Protein AF-A0AA35YD75-F1 (afdb_monomer_lite)

InterPro domains:
  IPR018303 P-type ATPase, phosphorylation site [PS00154] (93-99)
  IPR023214 HAD superfamily [G3DSA:3.40.50.1000] (88-100)
  IPR023298 P-type ATPase, transmembrane domain superfamily [SSF81665] (27-85)
  IPR023299 P-type ATPase, cytoplasmic domain N [G3DSA:3.40.1110.10] (101-144)
  IPR036412 HAD-like superfamily [SSF56784] (79-120)

Organism: Lactuca saligna (NCBI:txid75948)

Foldseek 3Di:
DDDPDDPCPPVPPLDDPVPVVVNVVVVVVVVVVVCVPVDPPVVVVVVVVVLVVVQVCQQPDPVQADDVVRDTDHDPDSVCPVVVVVDPDDDDDCDPTVDPPFAADAWDADPNRIFHQDDDPVNVVVCVVVVHFDQGPNDGPDPPDPPPPPPPDPDDRRYRGDDPVDDCVVVPD

Sequence (173 aa):
MKRWYLRLDDSEIFFDPKRAPAAAIFHFLTALLLYTYLIPISLYVSIEIVKVLQTIFINNDIHMYYEEADIPTHAQTSNITEELGQIDTIFSDKTGTLTCNSMEFIKCSIAGTTYGRGVTEVERAMAKKTGSPLVVNGRVLDDDNDDEDDDSGLSVKGYNFEDERIPEWLLAS

Structure (mmCIF, N/CA/C/O backbone):
data_AF-A0AA35YD75-F1
#
_entry.id   AF-A0AA35YD75-F1
#
loop_
_atom_site.group_PDB
_atom_site.id
_atom_site.type_symbol
_atom_site.label_atom_id
_atom_site.label_alt_id
_atom_site.label_comp_id
_atom_site.label_asym_id
_atom_site.label_entity_id
_atom_site.label_seq_id
_atom_site.pdbx_PDB_ins_code
_atom_site.Cartn_x
_atom_site.Cartn_y
_atom_site.Cartn_z
_atom_site.occupancy
_atom_site.B_iso_or_equiv
_atom_site.auth_seq_id
_atom_site.auth_comp_id
_atom_site.auth_asym_id
_atom_site.auth_atom_id
_atom_site.pdbx_PDB_model_num
ATOM 1 N N . MET A 1 1 ? 36.832 -8.959 -74.996 1.00 44.00 1 MET A N 1
ATOM 2 C CA . MET A 1 1 ? 35.752 -9.104 -73.992 1.00 44.00 1 MET A CA 1
ATOM 3 C C . MET A 1 1 ? 36.158 -8.355 -72.728 1.00 44.00 1 MET A C 1
ATOM 5 O O . MET A 1 1 ? 37.086 -8.789 -72.059 1.00 44.00 1 MET A O 1
ATOM 9 N N . LYS A 1 2 ? 35.547 -7.197 -72.443 1.00 46.12 2 LYS A N 1
ATOM 10 C CA . LYS A 1 2 ? 35.818 -6.418 -71.221 1.00 46.12 2 LYS A CA 1
ATOM 11 C C . LYS A 1 2 ? 35.001 -7.017 -70.073 1.00 46.12 2 LYS A C 1
ATOM 13 O O . LYS A 1 2 ? 33.776 -6.964 -70.116 1.00 46.12 2 LYS A O 1
ATOM 18 N N . ARG A 1 3 ? 35.668 -7.627 -69.091 1.00 61.41 3 ARG A N 1
ATOM 19 C CA . ARG A 1 3 ? 35.031 -8.094 -67.853 1.00 61.41 3 ARG A CA 1
ATOM 20 C C . ARG A 1 3 ? 34.987 -6.929 -66.867 1.00 61.41 3 ARG A C 1
ATOM 22 O O . ARG A 1 3 ? 36.025 -6.487 -66.391 1.00 61.41 3 ARG A O 1
ATOM 29 N N . TRP A 1 4 ? 33.781 -6.442 -66.607 1.00 58.75 4 TRP A N 1
ATOM 30 C CA . TRP A 1 4 ? 33.473 -5.474 -65.561 1.00 58.75 4 TRP A CA 1
ATOM 31 C C . TRP A 1 4 ? 33.270 -6.242 -64.257 1.00 58.75 4 TRP A C 1
ATOM 33 O O . TRP A 1 4 ? 32.143 -6.571 -63.904 1.00 58.75 4 TRP A O 1
ATOM 43 N N . TYR A 1 5 ? 34.357 -6.621 -63.588 1.00 63.91 5 TYR A N 1
ATOM 44 C CA . TYR A 1 5 ? 34.245 -7.050 -62.197 1.00 63.91 5 TYR A CA 1
ATOM 45 C C . TYR A 1 5 ? 34.456 -5.823 -61.319 1.00 63.91 5 TYR A C 1
ATOM 47 O O . TYR A 1 5 ? 35.426 -5.088 -61.512 1.00 63.91 5 TYR A O 1
ATOM 55 N N . LEU A 1 6 ? 33.509 -5.595 -60.408 1.00 61.16 6 LEU A N 1
ATOM 56 C CA . LEU A 1 6 ? 33.566 -4.567 -59.378 1.00 61.16 6 LEU A CA 1
ATOM 57 C C . LEU A 1 6 ? 34.908 -4.709 -58.655 1.00 61.16 6 LEU A C 1
ATOM 59 O O . LEU A 1 6 ? 35.181 -5.729 -58.021 1.00 61.16 6 LEU A O 1
ATOM 63 N N . ARG A 1 7 ? 35.786 -3.726 -58.842 1.00 54.34 7 ARG A N 1
ATOM 64 C CA . ARG A 1 7 ? 37.090 -3.713 -58.200 1.00 54.34 7 ARG A CA 1
ATOM 65 C C . ARG A 1 7 ? 36.829 -3.451 -56.721 1.00 54.34 7 ARG A C 1
ATOM 67 O O . ARG A 1 7 ? 36.403 -2.359 -56.365 1.00 54.34 7 ARG A O 1
ATOM 74 N N . LEU A 1 8 ? 37.066 -4.450 -55.878 1.00 61.91 8 LEU A N 1
ATOM 75 C CA . LEU A 1 8 ? 36.964 -4.349 -54.420 1.00 61.91 8 LEU A CA 1
ATOM 76 C C . LEU A 1 8 ? 38.129 -3.514 -53.833 1.00 61.91 8 LEU A C 1
ATOM 78 O O . LEU A 1 8 ? 38.655 -3.842 -52.782 1.00 61.91 8 LEU A O 1
ATOM 82 N N . ASP A 1 9 ? 38.583 -2.486 -54.556 1.00 56.31 9 ASP A N 1
ATOM 83 C CA . ASP A 1 9 ? 39.591 -1.515 -54.105 1.00 56.31 9 ASP A CA 1
ATOM 84 C C . ASP A 1 9 ? 38.924 -0.246 -53.538 1.00 56.31 9 ASP A C 1
ATOM 86 O O . ASP A 1 9 ? 39.612 0.607 -52.990 1.00 56.31 9 ASP A O 1
ATOM 90 N N . ASP A 1 10 ? 37.593 -0.144 -53.639 1.00 56.03 10 ASP A N 1
ATOM 91 C CA . ASP A 1 10 ? 36.773 0.918 -53.039 1.00 56.03 10 ASP A CA 1
ATOM 92 C C . ASP A 1 10 ? 35.947 0.369 -51.860 1.00 56.03 10 ASP A C 1
ATOM 94 O O . ASP A 1 10 ? 34.827 0.802 -51.590 1.00 56.03 10 ASP A O 1
ATOM 98 N N . SER A 1 11 ? 36.469 -0.657 -51.168 1.00 58.78 11 SER A N 1
ATOM 99 C CA . SER A 1 11 ? 35.852 -1.128 -49.930 1.00 58.78 11 SER A CA 1
ATOM 100 C C . SER A 1 11 ? 36.097 -0.078 -48.854 1.00 58.78 11 SER A C 1
ATOM 102 O O . SER A 1 11 ? 37.175 -0.011 -48.259 1.00 58.78 11 SER A O 1
ATOM 104 N N . GLU A 1 12 ? 35.084 0.764 -48.680 1.00 60.53 12 GLU A N 1
ATOM 105 C CA . GLU A 1 12 ? 34.868 1.705 -47.591 1.00 60.53 12 GLU A CA 1
ATOM 106 C C . GLU A 1 12 ? 35.636 1.280 -46.332 1.00 60.53 12 GLU A C 1
ATOM 108 O O . GLU A 1 12 ? 35.467 0.151 -45.880 1.00 60.53 12 GLU A O 1
ATOM 113 N N . ILE A 1 13 ? 36.489 2.184 -45.834 1.00 59.22 13 ILE A N 1
ATOM 114 C CA . ILE A 1 13 ? 37.249 2.314 -44.562 1.00 59.22 13 ILE A CA 1
ATOM 115 C C . ILE A 1 13 ? 37.109 1.216 -43.471 1.00 59.22 13 ILE A C 1
ATOM 117 O O . ILE A 1 13 ? 38.036 1.005 -42.689 1.00 59.22 13 ILE A O 1
ATOM 121 N N . PHE A 1 14 ? 35.986 0.516 -43.403 1.00 58.28 14 PHE A N 1
ATOM 122 C CA . PHE A 1 14 ? 35.629 -0.574 -42.505 1.00 58.28 14 PHE A CA 1
ATOM 123 C C . PHE A 1 14 ? 36.370 -1.903 -42.751 1.00 58.28 14 PHE A C 1
ATOM 125 O O . PHE A 1 14 ? 36.559 -2.641 -41.791 1.00 58.28 14 PHE A O 1
ATOM 132 N N . PHE A 1 15 ? 36.835 -2.209 -43.972 1.00 62.22 15 PHE A N 1
ATOM 133 C CA . PHE A 1 15 ? 37.448 -3.515 -44.308 1.00 62.22 15 PHE A CA 1
ATOM 134 C C . PHE A 1 15 ? 38.920 -3.451 -44.779 1.00 62.22 15 PHE A C 1
ATOM 136 O O . PHE A 1 15 ? 39.383 -4.361 -45.463 1.00 62.22 15 PHE A O 1
ATOM 143 N N . ASP A 1 16 ? 39.689 -2.413 -44.422 1.00 67.44 16 ASP A N 1
ATOM 144 C CA . ASP A 1 16 ? 41.099 -2.295 -44.841 1.00 67.44 16 ASP A CA 1
ATOM 145 C C . ASP A 1 16 ? 42.037 -3.218 -44.014 1.00 67.44 16 ASP A C 1
ATOM 147 O O . ASP A 1 16 ? 42.275 -2.964 -42.823 1.00 67.44 16 ASP A O 1
ATOM 151 N N . PRO A 1 17 ? 42.641 -4.269 -44.613 1.00 67.06 17 PRO A N 1
ATOM 152 C CA . PRO A 1 17 ? 43.503 -5.219 -43.906 1.00 67.06 17 PRO A CA 1
ATOM 153 C C . PRO A 1 17 ? 44.817 -4.600 -43.403 1.00 67.06 17 PRO A C 1
ATOM 155 O O . PRO A 1 17 ? 45.471 -5.174 -42.532 1.00 67.06 17 PRO A O 1
ATOM 158 N N . LYS A 1 18 ? 45.214 -3.417 -43.898 1.00 70.00 18 LYS A N 1
ATOM 159 C CA . LYS A 1 18 ? 46.424 -2.711 -43.432 1.00 70.00 18 LYS A CA 1
ATOM 160 C C . LYS A 1 18 ? 46.226 -2.014 -42.081 1.00 70.00 18 LYS A C 1
ATOM 162 O O . LYS A 1 18 ? 47.210 -1.695 -41.417 1.00 70.00 18 LYS A O 1
ATOM 167 N N . ARG A 1 19 ? 44.975 -1.793 -41.657 1.00 73.12 19 ARG A N 1
ATOM 168 C CA . ARG A 1 19 ? 44.598 -1.183 -40.368 1.00 73.12 19 ARG A CA 1
ATOM 169 C C . ARG A 1 19 ? 43.701 -2.117 -39.546 1.00 73.12 19 ARG A C 1
ATOM 171 O O . ARG A 1 19 ? 42.752 -1.669 -38.906 1.00 73.12 19 ARG A O 1
ATOM 178 N N . ALA A 1 20 ? 44.049 -3.405 -39.513 1.00 77.56 20 ALA A N 1
ATOM 179 C CA . ALA A 1 20 ? 43.326 -4.458 -38.792 1.00 77.56 20 ALA A CA 1
ATOM 180 C C . ALA A 1 20 ? 42.865 -4.102 -37.355 1.00 77.56 20 ALA A C 1
ATOM 182 O O . ALA A 1 20 ? 41.696 -4.345 -37.051 1.00 77.56 20 ALA A O 1
ATOM 183 N N . PRO A 1 21 ? 43.688 -3.492 -36.468 1.00 82.81 21 PRO A N 1
ATOM 184 C CA . PRO A 1 21 ? 43.218 -3.144 -35.124 1.00 82.81 21 PRO A CA 1
ATOM 185 C C . PRO A 1 21 ? 42.167 -2.024 -35.131 1.00 82.81 21 PRO A C 1
ATOM 187 O O . PRO A 1 21 ? 41.241 -2.056 -34.327 1.00 82.81 21 PRO A O 1
ATOM 190 N N . ALA A 1 22 ? 42.264 -1.059 -36.050 1.00 82.00 22 ALA A N 1
ATOM 191 C CA . ALA A 1 22 ? 41.272 0.007 -36.170 1.00 82.00 22 ALA A CA 1
ATOM 192 C C . ALA A 1 22 ? 39.939 -0.541 -36.702 1.00 82.00 22 ALA A C 1
ATOM 194 O O . ALA A 1 22 ? 38.892 -0.236 -36.139 1.00 82.00 22 ALA A O 1
ATOM 195 N N . ALA A 1 23 ? 39.980 -1.408 -37.720 1.00 82.81 23 ALA A N 1
ATOM 196 C CA . ALA A 1 23 ? 38.795 -2.086 -38.248 1.00 82.81 23 ALA A CA 1
ATOM 197 C C . ALA A 1 23 ? 38.091 -2.933 -37.171 1.00 82.81 23 ALA A C 1
ATOM 199 O O . ALA A 1 23 ? 36.874 -2.853 -37.018 1.00 82.81 23 ALA A O 1
ATOM 200 N N . ALA A 1 24 ? 38.851 -3.671 -36.353 1.00 84.69 24 ALA A N 1
ATOM 201 C CA . ALA A 1 24 ? 38.301 -4.436 -35.234 1.00 84.69 24 ALA A CA 1
ATOM 202 C C . ALA A 1 24 ? 37.596 -3.543 -34.196 1.00 84.69 24 ALA A C 1
ATOM 204 O O . ALA A 1 24 ? 36.506 -3.887 -33.740 1.00 84.69 24 ALA A O 1
ATOM 205 N N . ILE A 1 25 ? 38.169 -2.380 -33.863 1.00 89.19 25 ILE A N 1
ATOM 206 C CA . ILE A 1 25 ? 37.542 -1.404 -32.956 1.00 89.19 25 ILE A CA 1
ATOM 207 C C . ILE A 1 25 ? 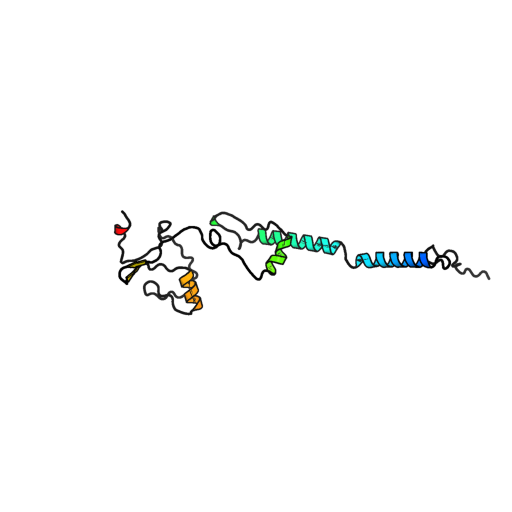36.250 -0.848 -33.565 1.00 89.19 25 ILE A C 1
ATOM 209 O O . ILE A 1 25 ? 35.241 -0.776 -32.871 1.00 89.19 25 ILE A O 1
ATOM 213 N N . PHE A 1 26 ? 36.235 -0.501 -34.855 1.00 87.69 26 PHE A N 1
ATOM 214 C CA . PHE A 1 26 ? 35.018 -0.015 -35.514 1.00 87.69 26 PHE A CA 1
ATOM 215 C C . PHE A 1 26 ? 33.919 -1.080 -35.575 1.00 87.69 26 PHE A C 1
ATOM 217 O O . PHE A 1 26 ? 32.763 -0.772 -35.282 1.00 87.69 26 PHE A O 1
ATOM 224 N N . HIS A 1 27 ? 34.253 -2.337 -35.878 1.00 88.12 27 HIS A N 1
ATOM 225 C CA . HIS A 1 27 ? 33.291 -3.441 -35.824 1.00 88.12 27 HIS A CA 1
ATOM 226 C C . HIS A 1 27 ? 32.782 -3.695 -34.403 1.00 88.12 27 HIS A C 1
ATOM 228 O O . HIS A 1 27 ? 31.586 -3.909 -34.220 1.00 88.12 27 HIS A O 1
ATOM 234 N N . PHE A 1 28 ? 33.652 -3.607 -33.394 1.00 90.25 28 PHE A N 1
ATOM 235 C CA . PHE A 1 28 ? 33.262 -3.716 -31.990 1.00 90.25 28 PHE A CA 1
ATOM 236 C C . PHE A 1 28 ? 32.317 -2.585 -31.563 1.00 90.25 28 PHE A C 1
ATOM 238 O O . PHE A 1 28 ? 31.280 -2.854 -30.966 1.00 90.25 28 PHE A O 1
ATOM 245 N N . LEU A 1 29 ? 32.620 -1.332 -31.915 1.00 90.81 29 LEU A N 1
ATOM 246 C CA . LEU A 1 29 ? 31.753 -0.183 -31.629 1.00 90.81 29 LEU A CA 1
ATOM 247 C C . LEU A 1 29 ? 30.414 -0.278 -32.367 1.00 90.81 29 LEU A C 1
ATOM 249 O O . LEU A 1 29 ? 29.378 0.054 -31.800 1.00 90.81 29 LEU A O 1
ATOM 253 N N . THR A 1 30 ? 30.419 -0.776 -33.604 1.00 89.75 30 THR A N 1
ATOM 254 C CA . THR A 1 30 ? 29.190 -1.016 -34.375 1.00 89.75 30 THR A CA 1
ATOM 255 C C . THR A 1 30 ? 28.344 -2.112 -33.726 1.00 89.75 30 THR A C 1
ATOM 257 O O . THR A 1 30 ? 27.136 -1.947 -33.585 1.00 89.75 30 THR A O 1
ATOM 260 N N . ALA A 1 31 ? 28.969 -3.202 -33.268 1.00 90.50 31 ALA A N 1
ATOM 261 C CA . ALA A 1 31 ? 28.291 -4.255 -32.516 1.00 90.50 31 ALA A CA 1
ATOM 262 C C . ALA A 1 31 ? 27.747 -3.737 -31.176 1.00 90.50 31 ALA A C 1
ATOM 264 O O . ALA A 1 31 ? 26.622 -4.062 -30.813 1.00 90.50 31 ALA A O 1
ATOM 265 N N . LEU A 1 32 ? 28.498 -2.891 -30.464 1.00 91.81 32 LEU A N 1
ATOM 266 C CA . LEU A 1 32 ? 28.044 -2.251 -29.229 1.00 91.81 32 LEU A CA 1
ATOM 267 C C . LEU A 1 32 ? 26.821 -1.363 -29.481 1.00 91.81 32 LEU A C 1
ATOM 269 O O . LEU A 1 32 ? 25.843 -1.471 -28.750 1.00 91.81 32 LEU A O 1
ATOM 273 N N . LEU A 1 33 ? 26.855 -0.534 -30.530 1.00 90.25 33 LEU A N 1
ATOM 274 C CA . LEU A 1 33 ? 25.731 0.317 -30.928 1.00 90.25 33 LEU A CA 1
ATOM 275 C C . LEU A 1 33 ? 24.508 -0.542 -31.256 1.00 90.25 33 LEU A C 1
ATOM 277 O O . LEU A 1 33 ? 23.415 -0.247 -30.783 1.00 90.25 33 LEU A O 1
ATOM 281 N N . LEU A 1 34 ? 24.698 -1.656 -31.963 1.00 89.94 34 LEU A N 1
ATOM 282 C CA . LEU A 1 34 ? 23.647 -2.641 -32.186 1.00 89.94 34 LEU A CA 1
ATOM 283 C C . LEU A 1 34 ? 23.099 -3.173 -30.842 1.00 89.94 34 LEU A C 1
ATOM 285 O O . LEU A 1 34 ? 21.905 -3.162 -30.615 1.00 89.94 34 LEU A O 1
ATOM 289 N N . TYR A 1 35 ? 23.920 -3.528 -29.859 1.00 90.12 35 TYR A N 1
ATOM 290 C CA . TYR A 1 35 ? 23.387 -4.015 -28.577 1.00 90.12 35 TYR A CA 1
ATOM 291 C C . TYR A 1 35 ? 22.705 -2.952 -27.696 1.00 90.12 35 TYR A C 1
ATOM 293 O O . TYR A 1 35 ? 21.979 -3.325 -26.774 1.00 90.12 35 TYR A O 1
ATOM 301 N N . THR A 1 36 ? 22.853 -1.651 -27.973 1.00 85.69 36 THR A N 1
ATOM 302 C CA . THR A 1 36 ? 22.193 -0.597 -27.170 1.00 85.69 36 THR A CA 1
ATOM 303 C C . THR A 1 36 ? 20.665 -0.639 -27.231 1.00 85.69 36 THR A C 1
ATOM 305 O O . THR A 1 36 ? 20.018 -0.159 -26.305 1.00 85.69 36 THR A O 1
ATOM 308 N N . TYR A 1 37 ? 20.067 -1.268 -28.251 1.00 84.75 37 TYR A N 1
ATOM 309 C CA . TYR A 1 37 ? 18.612 -1.445 -28.313 1.00 84.75 37 TYR A CA 1
ATOM 310 C C . TYR A 1 37 ? 18.088 -2.600 -27.445 1.00 84.75 37 TYR A C 1
ATOM 312 O O . TYR A 1 37 ? 16.873 -2.748 -27.329 1.00 84.75 37 TYR A O 1
ATOM 320 N N . LEU A 1 38 ? 18.961 -3.435 -26.856 1.00 86.75 38 LEU A N 1
ATOM 321 C CA . LEU A 1 38 ? 18.525 -4.550 -26.002 1.00 86.75 38 LEU A CA 1
ATOM 322 C C . LEU A 1 38 ? 17.777 -4.064 -24.756 1.00 86.75 38 LEU A C 1
ATOM 324 O O . LEU A 1 38 ? 16.849 -4.732 -24.310 1.00 86.75 38 LEU A O 1
ATOM 328 N N . ILE A 1 39 ? 18.161 -2.904 -24.216 1.00 88.25 39 ILE A N 1
ATOM 329 C CA . ILE A 1 39 ? 17.417 -2.217 -23.159 1.00 88.25 39 ILE A CA 1
ATOM 330 C C . ILE A 1 39 ? 16.793 -0.973 -23.796 1.00 88.25 39 ILE A C 1
ATOM 332 O O . ILE A 1 39 ? 17.456 0.060 -23.910 1.00 88.25 39 ILE A O 1
ATOM 336 N N . PRO A 1 40 ? 15.537 -1.052 -24.262 1.00 87.69 40 PRO A N 1
ATOM 337 C CA . PRO A 1 40 ? 14.906 0.078 -24.914 1.00 87.69 40 PRO A CA 1
ATOM 338 C C . PRO A 1 40 ? 14.661 1.189 -23.893 1.00 87.69 40 PRO A C 1
ATOM 340 O O . PRO A 1 40 ? 14.081 0.964 -22.831 1.00 87.69 40 PRO A O 1
ATOM 343 N N . ILE A 1 41 ? 15.040 2.419 -24.244 1.00 88.06 41 ILE A N 1
ATOM 344 C CA . ILE A 1 41 ? 14.821 3.614 -23.407 1.00 88.06 41 ILE A CA 1
ATOM 345 C C . ILE A 1 41 ? 13.328 3.774 -23.056 1.00 88.06 41 ILE A C 1
ATOM 347 O O . ILE A 1 41 ? 12.977 4.257 -21.981 1.00 88.06 41 ILE A O 1
ATOM 351 N N . SER A 1 42 ? 12.433 3.300 -23.929 1.00 92.06 42 SER A N 1
ATOM 352 C CA . SER A 1 42 ? 10.987 3.316 -23.705 1.00 92.06 42 SER A CA 1
ATOM 353 C C . SER A 1 42 ? 10.523 2.432 -22.546 1.00 92.06 42 SER A C 1
ATOM 355 O O . SER A 1 42 ? 9.489 2.741 -21.958 1.00 92.06 42 SER A O 1
ATOM 357 N N . LEU A 1 43 ? 11.249 1.364 -22.189 1.00 90.06 43 LEU A N 1
ATOM 358 C CA . LEU A 1 43 ? 10.884 0.497 -21.062 1.00 90.06 43 LEU A CA 1
ATOM 359 C C . LEU A 1 43 ? 10.940 1.273 -19.747 1.00 90.06 43 LEU A C 1
ATOM 361 O O . LEU A 1 43 ? 10.001 1.199 -18.962 1.00 90.06 43 LEU A O 1
ATOM 365 N N . TYR A 1 44 ? 11.990 2.072 -19.549 1.00 89.69 44 TYR A N 1
ATOM 366 C CA . TYR A 1 44 ? 12.135 2.898 -18.352 1.00 89.69 44 TYR A CA 1
ATOM 367 C C . TYR A 1 44 ? 10.980 3.900 -18.218 1.00 89.69 44 TYR A C 1
ATOM 369 O O . TYR A 1 44 ? 10.305 3.946 -17.195 1.00 89.69 44 TYR A O 1
ATOM 377 N N . VAL A 1 45 ? 10.681 4.632 -19.296 1.00 92.31 45 VAL A N 1
ATOM 378 C CA . VAL A 1 45 ? 9.579 5.608 -19.314 1.00 92.31 45 VAL A CA 1
ATOM 379 C C . VAL A 1 45 ? 8.220 4.933 -19.095 1.00 92.31 45 VAL A C 1
ATOM 381 O O . VAL A 1 45 ? 7.368 5.476 -18.398 1.00 92.31 45 VAL A O 1
ATOM 384 N N . SER A 1 46 ? 8.015 3.737 -19.653 1.00 93.44 46 SER A N 1
ATOM 385 C CA . SER A 1 46 ? 6.756 2.999 -19.493 1.00 93.44 46 SER A CA 1
ATOM 386 C C . SER A 1 46 ? 6.516 2.583 -18.041 1.00 93.44 46 SER A C 1
ATOM 388 O O . SER A 1 46 ? 5.395 2.714 -17.557 1.00 93.44 46 SER A O 1
ATOM 390 N N . ILE A 1 47 ? 7.557 2.131 -17.331 1.00 91.38 47 ILE A N 1
ATOM 391 C CA . ILE A 1 47 ? 7.456 1.766 -15.909 1.00 91.38 47 ILE A CA 1
ATOM 392 C C . ILE A 1 47 ? 7.064 2.984 -15.065 1.00 91.38 47 ILE A C 1
ATOM 394 O O . ILE A 1 47 ? 6.164 2.887 -14.234 1.00 91.38 47 ILE A O 1
ATOM 398 N N . GLU A 1 48 ? 7.678 4.143 -15.312 1.00 89.75 48 GLU A N 1
ATOM 399 C CA . GLU A 1 48 ? 7.337 5.380 -14.598 1.00 89.75 48 GLU A CA 1
ATOM 400 C C . GLU A 1 48 ? 5.878 5.802 -14.837 1.00 89.75 48 GLU A C 1
ATOM 402 O O . GLU A 1 48 ? 5.170 6.165 -13.897 1.00 89.75 48 GLU A O 1
ATOM 407 N N . ILE A 1 49 ? 5.380 5.681 -16.073 1.00 92.00 49 ILE A N 1
ATOM 408 C CA . ILE A 1 49 ? 3.972 5.974 -16.388 1.00 92.00 49 ILE A CA 1
ATOM 409 C C . ILE A 1 49 ? 3.031 5.030 -15.630 1.00 92.00 49 ILE A C 1
ATOM 411 O O . ILE A 1 49 ? 2.032 5.485 -15.073 1.00 92.00 49 ILE A O 1
ATOM 415 N N . VAL A 1 50 ? 3.342 3.731 -15.572 1.00 92.50 50 VAL A N 1
ATOM 416 C CA . VAL A 1 50 ? 2.515 2.753 -14.845 1.00 92.50 50 VAL A CA 1
ATOM 417 C C . VAL A 1 50 ? 2.438 3.098 -13.354 1.00 92.50 50 VAL A C 1
ATOM 419 O O . VAL A 1 50 ? 1.338 3.110 -12.802 1.00 92.50 50 VAL A O 1
ATOM 422 N N . LYS A 1 51 ? 3.560 3.467 -12.723 1.00 90.25 51 LYS A N 1
ATOM 423 C CA . LYS A 1 51 ? 3.598 3.886 -11.307 1.00 90.25 51 LYS A CA 1
ATOM 424 C C . LYS A 1 51 ? 2.720 5.111 -11.040 1.00 90.25 51 LYS A C 1
ATOM 426 O O . LYS A 1 51 ? 2.004 5.174 -10.037 1.00 90.25 51 LYS A O 1
ATOM 431 N N . VAL A 1 52 ? 2.733 6.084 -11.953 1.00 90.75 52 VAL A N 1
ATOM 432 C CA . VAL A 1 52 ? 1.867 7.271 -11.859 1.00 90.75 52 VAL A CA 1
ATOM 433 C C . VAL A 1 52 ? 0.392 6.887 -11.989 1.00 90.75 52 VAL A C 1
ATOM 435 O O . VAL A 1 52 ? -0.422 7.335 -11.183 1.00 90.75 52 VAL A O 1
ATOM 438 N N . LEU A 1 53 ? 0.039 6.025 -12.947 1.00 91.81 53 LEU A N 1
ATOM 439 C CA . LEU A 1 53 ? -1.342 5.563 -13.118 1.00 91.81 53 LEU A CA 1
ATOM 440 C C . LEU A 1 53 ? -1.856 4.805 -11.885 1.00 91.81 53 LEU A C 1
ATOM 442 O O . LEU A 1 53 ? -2.975 5.053 -11.446 1.00 91.81 53 LEU A O 1
ATOM 446 N N . GLN A 1 54 ? -1.034 3.943 -11.281 1.00 91.62 54 GLN A N 1
ATOM 447 C CA . GLN A 1 54 ? -1.378 3.239 -10.038 1.00 91.62 54 GLN A CA 1
ATOM 448 C C . GLN A 1 54 ? -1.659 4.209 -8.885 1.00 91.62 54 GLN A C 1
ATOM 450 O O . GLN A 1 54 ? -2.640 4.050 -8.165 1.00 91.62 54 GLN A O 1
ATOM 455 N N . THR A 1 55 ? -0.845 5.257 -8.752 1.00 90.12 55 THR A N 1
ATOM 456 C CA . THR A 1 55 ? -1.032 6.298 -7.727 1.00 90.12 55 THR A CA 1
ATOM 457 C C . THR A 1 55 ? -2.352 7.048 -7.922 1.00 90.12 55 THR A C 1
ATOM 459 O O . THR A 1 55 ? -3.059 7.318 -6.956 1.00 90.12 55 THR A O 1
ATOM 462 N N . ILE A 1 56 ? -2.718 7.349 -9.173 1.00 90.06 56 ILE A N 1
ATOM 463 C CA . ILE A 1 56 ? -4.002 7.987 -9.497 1.00 90.06 56 ILE A CA 1
ATOM 464 C C . ILE A 1 56 ? -5.173 7.078 -9.113 1.00 90.06 56 ILE A C 1
ATOM 466 O O . ILE A 1 56 ? -6.168 7.572 -8.591 1.00 90.06 56 ILE A O 1
ATOM 470 N N . PHE A 1 57 ? -5.063 5.767 -9.341 1.00 91.50 57 PHE A N 1
ATOM 471 C CA . PHE A 1 57 ? -6.115 4.833 -8.943 1.00 91.50 57 PHE A CA 1
ATOM 472 C C . PHE A 1 57 ? -6.290 4.757 -7.427 1.00 91.50 57 PHE A C 1
ATOM 474 O O . PHE A 1 57 ? -7.424 4.821 -6.972 1.00 91.50 57 PHE A O 1
ATOM 481 N N . ILE A 1 58 ? -5.199 4.712 -6.657 1.00 91.88 58 ILE A N 1
ATOM 482 C CA . ILE A 1 58 ? -5.262 4.707 -5.184 1.00 91.88 58 ILE A CA 1
ATOM 483 C C . ILE A 1 58 ? -5.905 5.997 -4.655 1.00 91.88 58 ILE A C 1
ATOM 485 O O . ILE A 1 58 ? -6.734 5.954 -3.754 1.00 91.88 58 ILE A O 1
ATOM 489 N N . ASN A 1 59 ? -5.566 7.148 -5.239 1.00 90.50 59 ASN A N 1
ATOM 490 C CA . ASN A 1 59 ? -6.127 8.435 -4.815 1.00 90.50 59 ASN A CA 1
ATOM 491 C C . ASN A 1 59 ? -7.628 8.578 -5.119 1.00 90.50 59 ASN A C 1
ATOM 493 O O . ASN A 1 59 ? -8.305 9.379 -4.482 1.00 90.50 59 ASN A O 1
ATOM 497 N N . ASN A 1 60 ? -8.132 7.834 -6.105 1.00 89.38 60 ASN A N 1
ATOM 498 C CA . ASN A 1 60 ? -9.533 7.865 -6.523 1.00 89.38 60 ASN A CA 1
ATOM 499 C C . ASN A 1 60 ? -10.351 6.696 -5.946 1.00 89.38 60 ASN A C 1
ATOM 501 O O . ASN A 1 60 ? -11.484 6.483 -6.380 1.00 89.38 60 ASN A O 1
ATOM 505 N N . ASP A 1 61 ? -9.791 5.918 -5.016 1.00 92.50 61 ASP A N 1
ATOM 506 C CA . ASP A 1 61 ? -10.490 4.792 -4.404 1.00 92.50 61 ASP A CA 1
ATOM 507 C C . ASP A 1 61 ? -11.500 5.276 -3.350 1.00 92.50 61 ASP A C 1
ATOM 509 O O . ASP A 1 61 ? -11.135 5.904 -2.353 1.00 92.50 61 ASP A O 1
ATOM 513 N N . ILE A 1 62 ? -12.781 4.964 -3.571 1.00 88.69 62 ILE A N 1
ATOM 514 C CA . ILE A 1 62 ? -13.881 5.319 -2.664 1.00 88.69 62 ILE A CA 1
ATOM 515 C C . ILE A 1 62 ? -13.854 4.513 -1.363 1.00 88.69 62 ILE A C 1
ATOM 517 O O . ILE A 1 62 ? -14.362 4.979 -0.350 1.00 88.69 62 ILE A O 1
ATOM 521 N N . HIS A 1 63 ? -13.257 3.318 -1.364 1.00 90.12 63 HIS A N 1
ATOM 522 C CA . HIS A 1 63 ? -13.209 2.463 -0.177 1.00 90.12 63 HIS A CA 1
ATOM 523 C C . HIS A 1 63 ? -12.161 2.924 0.839 1.00 90.12 63 HIS A C 1
ATOM 525 O O . HIS A 1 63 ? -12.206 2.513 1.994 1.00 90.12 63 HIS A O 1
ATOM 531 N N . MET A 1 64 ? -11.226 3.782 0.422 1.00 87.88 64 MET A N 1
ATOM 532 C CA . MET A 1 64 ? -10.212 4.379 1.293 1.00 87.88 64 MET A CA 1
ATOM 533 C C . MET A 1 64 ? -10.496 5.863 1.589 1.00 87.88 64 MET A C 1
ATOM 535 O O . MET A 1 64 ? -9.586 6.613 1.953 1.00 87.88 64 MET A O 1
ATOM 539 N N . TYR A 1 65 ? -11.736 6.311 1.398 1.00 91.25 65 TYR A N 1
ATOM 540 C CA . TYR A 1 65 ? -12.169 7.671 1.706 1.00 91.25 65 TYR A CA 1
ATOM 541 C C . TYR A 1 65 ? -12.757 7.736 3.121 1.00 91.25 65 TYR A C 1
ATOM 543 O O . TYR A 1 65 ? -13.608 6.926 3.483 1.00 91.25 65 TYR A O 1
ATOM 551 N N . TYR A 1 66 ? -12.297 8.696 3.926 1.00 88.94 66 TYR A N 1
ATOM 552 C CA . TYR A 1 66 ? -12.793 8.897 5.285 1.00 88.94 66 TYR A CA 1
ATOM 553 C C . TYR A 1 66 ? -13.867 9.991 5.306 1.00 88.94 66 TYR A C 1
ATOM 555 O O . TYR A 1 66 ? -13.555 11.180 5.201 1.00 88.94 66 TYR A O 1
ATOM 563 N N . GLU A 1 67 ? -15.128 9.571 5.440 1.00 88.00 67 GLU A N 1
ATOM 564 C CA . GLU A 1 67 ? -16.313 10.427 5.288 1.00 88.00 67 GLU A CA 1
ATOM 565 C C . GLU A 1 67 ? -16.470 11.461 6.413 1.00 88.00 67 GLU A C 1
ATOM 567 O O . GLU A 1 67 ? -16.746 12.626 6.136 1.00 88.00 67 GLU A O 1
ATOM 572 N N . GLU A 1 68 ? -16.215 11.088 7.672 1.00 83.81 68 GLU A N 1
ATOM 573 C CA . GLU A 1 68 ? -16.435 11.974 8.829 1.00 83.81 68 GLU A CA 1
ATOM 574 C C . GLU A 1 68 ? -15.586 13.256 8.798 1.00 83.81 68 GLU A C 1
ATOM 576 O O . GLU A 1 68 ? -16.010 14.296 9.306 1.00 83.81 68 GLU A O 1
ATOM 581 N N . ALA A 1 69 ? -14.384 13.192 8.215 1.00 84.94 69 ALA A N 1
ATOM 582 C CA . ALA A 1 69 ? -13.493 14.345 8.085 1.00 84.94 69 ALA A CA 1
ATOM 583 C C . ALA A 1 69 ? -13.308 14.828 6.637 1.00 84.94 69 ALA A C 1
ATOM 585 O O . ALA A 1 69 ? -12.513 15.745 6.425 1.00 84.94 69 ALA A O 1
ATOM 586 N N . ASP A 1 70 ? -14.022 14.242 5.667 1.00 88.06 70 ASP A N 1
ATOM 587 C CA . ASP A 1 70 ? -13.903 14.546 4.232 1.00 88.06 70 ASP A CA 1
ATOM 588 C C . ASP A 1 70 ? -12.445 14.459 3.729 1.00 88.06 70 ASP A C 1
ATOM 590 O O . ASP A 1 70 ? -11.913 15.364 3.080 1.00 88.06 70 ASP A O 1
ATOM 594 N N . ILE A 1 71 ? -11.749 13.373 4.092 1.00 87.31 71 ILE A N 1
ATOM 595 C CA . ILE A 1 71 ? -10.329 13.180 3.761 1.00 87.31 71 ILE A CA 1
ATOM 596 C C . ILE A 1 71 ? -10.182 12.014 2.776 1.00 87.31 71 ILE A C 1
ATOM 598 O O . ILE A 1 71 ? -10.357 10.856 3.168 1.00 87.31 71 ILE A O 1
ATOM 602 N N . PRO A 1 72 ? -9.808 12.278 1.508 1.00 87.38 72 PRO A N 1
ATOM 603 C CA . PRO A 1 72 ? -9.442 11.222 0.576 1.00 87.38 72 PRO A CA 1
ATOM 604 C C . PRO A 1 72 ? -8.042 10.680 0.862 1.00 87.38 72 PRO A C 1
ATOM 606 O O . PRO A 1 72 ? -7.156 11.387 1.353 1.00 87.38 72 PRO A O 1
ATOM 609 N N . THR A 1 73 ? -7.814 9.424 0.478 1.00 87.38 73 THR A N 1
ATOM 610 C CA . THR A 1 73 ? -6.470 8.846 0.494 1.00 87.38 73 THR A CA 1
ATOM 611 C C . THR A 1 73 ? -5.559 9.593 -0.475 1.00 87.38 73 THR A C 1
ATOM 613 O O . THR A 1 73 ? -5.911 9.850 -1.625 1.00 87.38 73 THR A O 1
ATOM 616 N N . HIS A 1 74 ? -4.358 9.937 -0.006 1.00 86.94 74 HIS A N 1
ATOM 617 C CA . HIS A 1 74 ? -3.377 10.661 -0.802 1.00 86.94 74 HIS A CA 1
ATOM 618 C C . HIS A 1 74 ? -2.010 9.973 -0.784 1.00 86.94 74 HIS A C 1
ATOM 620 O O . HIS A 1 74 ? -1.261 10.030 0.194 1.00 86.94 74 HIS A O 1
ATOM 626 N N . ALA A 1 75 ? -1.658 9.359 -1.907 1.00 86.56 75 ALA A N 1
ATOM 627 C CA . ALA A 1 75 ? -0.351 8.781 -2.151 1.00 86.56 75 ALA A CA 1
ATOM 628 C C . ALA A 1 75 ? 0.628 9.863 -2.646 1.00 86.56 75 ALA A C 1
ATOM 630 O O . ALA A 1 75 ? 0.580 10.303 -3.795 1.00 86.56 75 ALA A O 1
ATOM 631 N N . GLN A 1 76 ? 1.546 10.279 -1.767 1.00 82.81 76 GLN A N 1
ATOM 632 C CA . GLN A 1 76 ? 2.542 11.323 -2.058 1.00 82.81 76 GLN A CA 1
ATOM 633 C C . GLN A 1 76 ? 3.710 10.838 -2.931 1.00 82.81 76 GLN A C 1
ATOM 635 O O . GLN A 1 76 ? 4.429 11.645 -3.517 1.00 82.81 76 GLN A O 1
ATOM 640 N N . THR A 1 77 ? 3.961 9.527 -2.995 1.00 83.62 77 THR A N 1
ATOM 641 C CA . THR A 1 77 ? 5.118 8.964 -3.707 1.00 83.62 77 THR A CA 1
ATOM 642 C C . THR A 1 77 ? 4.708 7.765 -4.549 1.00 83.62 77 THR A C 1
ATOM 644 O O . THR A 1 77 ? 4.373 6.707 -4.022 1.00 83.62 77 THR A O 1
ATOM 647 N N . SER A 1 78 ? 4.804 7.908 -5.871 1.00 78.50 78 SER A N 1
ATOM 648 C CA . SER A 1 78 ? 4.408 6.871 -6.830 1.00 78.50 78 SER A CA 1
ATOM 649 C C . SER A 1 78 ? 5.324 5.647 -6.841 1.00 78.50 78 SER A C 1
ATOM 651 O O . SER A 1 78 ? 4.883 4.552 -7.178 1.00 78.50 78 SER A O 1
ATOM 653 N N . ASN A 1 79 ? 6.582 5.805 -6.422 1.00 77.00 79 ASN A N 1
ATOM 654 C CA . ASN A 1 79 ? 7.570 4.725 -6.401 1.00 77.00 79 ASN A CA 1
ATOM 655 C C . ASN A 1 79 ? 7.399 3.734 -5.230 1.00 77.00 79 ASN A C 1
ATOM 657 O O . ASN A 1 79 ? 8.036 2.692 -5.237 1.00 77.00 79 ASN A O 1
ATOM 661 N N . ILE A 1 80 ? 6.572 4.050 -4.223 1.00 79.75 80 ILE A N 1
ATOM 662 C CA . ILE A 1 80 ? 6.405 3.219 -3.009 1.00 79.75 80 ILE A CA 1
ATOM 663 C C . ILE A 1 80 ? 5.249 2.217 -3.154 1.00 79.75 80 ILE A C 1
ATOM 665 O O . ILE A 1 80 ? 5.137 1.274 -2.380 1.00 79.75 80 ILE A O 1
ATOM 669 N N . THR A 1 81 ? 4.395 2.383 -4.162 1.00 83.44 81 THR A N 1
ATOM 670 C CA . THR A 1 81 ? 3.215 1.526 -4.365 1.00 83.44 81 THR A CA 1
ATOM 671 C C . THR A 1 81 ? 3.576 0.047 -4.557 1.00 83.44 81 THR A C 1
ATOM 673 O O . THR A 1 81 ? 2.868 -0.820 -4.056 1.00 83.44 81 THR A O 1
ATOM 676 N N . GLU A 1 82 ? 4.703 -0.250 -5.208 1.00 83.69 82 GLU A N 1
ATOM 677 C CA . GLU A 1 82 ? 5.228 -1.613 -5.369 1.00 83.69 82 GLU A CA 1
ATOM 678 C C . GLU A 1 82 ? 5.802 -2.178 -4.062 1.00 83.69 82 GLU A C 1
ATOM 680 O O . GLU A 1 82 ? 5.535 -3.328 -3.710 1.00 83.69 82 GLU A O 1
ATOM 685 N N . GLU A 1 83 ? 6.542 -1.353 -3.320 1.00 84.69 83 GLU A N 1
ATOM 686 C CA . GLU A 1 83 ? 7.118 -1.722 -2.023 1.00 84.69 83 GLU A CA 1
ATOM 687 C C . GLU A 1 83 ? 6.022 -2.040 -1.000 1.00 84.69 83 GLU A C 1
ATOM 689 O O . GLU A 1 83 ? 6.172 -2.965 -0.206 1.00 84.69 83 GL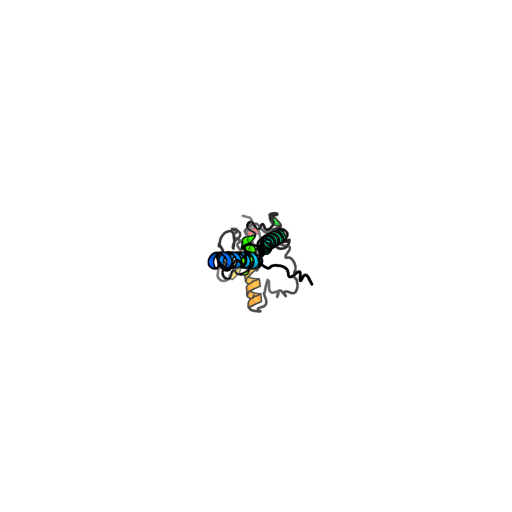U A O 1
ATOM 694 N N . LEU A 1 84 ? 4.883 -1.338 -1.065 1.00 85.94 84 LEU A N 1
ATOM 695 C CA . LEU A 1 84 ? 3.723 -1.580 -0.203 1.00 85.94 84 LEU A CA 1
ATOM 696 C C . LEU A 1 84 ? 3.201 -3.022 -0.324 1.00 85.94 84 LEU A C 1
ATOM 698 O O . LEU A 1 84 ? 2.768 -3.600 0.670 1.00 85.94 84 LEU A O 1
ATOM 702 N N . GLY A 1 85 ? 3.294 -3.627 -1.513 1.00 85.62 85 GLY A N 1
ATOM 703 C CA . GLY A 1 85 ? 2.897 -5.018 -1.749 1.00 85.62 85 GLY A CA 1
ATOM 704 C C . GLY A 1 85 ? 3.854 -6.064 -1.163 1.00 85.62 85 GLY A C 1
ATOM 705 O O . GLY A 1 85 ? 3.518 -7.246 -1.149 1.00 85.62 85 GLY A O 1
ATOM 706 N N . GLN A 1 86 ? 5.033 -5.652 -0.690 1.00 89.69 86 GLN A N 1
ATOM 707 C CA . GLN A 1 86 ? 6.089 -6.536 -0.181 1.00 89.69 86 GLN A CA 1
ATOM 708 C C . GLN A 1 86 ? 6.328 -6.386 1.330 1.00 89.69 86 GLN A C 1
ATOM 710 O O . GLN A 1 86 ? 7.265 -6.973 1.873 1.00 89.69 86 GLN A O 1
ATOM 715 N N . ILE A 1 87 ? 5.506 -5.601 2.030 1.00 90.50 87 ILE A N 1
ATOM 716 C CA . ILE A 1 87 ? 5.668 -5.361 3.467 1.00 90.50 87 ILE A CA 1
ATOM 717 C C . ILE A 1 87 ? 5.229 -6.595 4.266 1.00 90.50 87 ILE A C 1
ATOM 719 O O . ILE A 1 87 ? 4.085 -7.029 4.171 1.00 90.50 87 ILE A O 1
ATOM 723 N N . ASP A 1 88 ? 6.128 -7.115 5.106 1.00 92.00 88 ASP A N 1
ATOM 724 C CA . ASP A 1 88 ? 5.866 -8.245 6.017 1.00 92.00 88 ASP A CA 1
ATOM 725 C C . ASP A 1 88 ? 5.578 -7.797 7.464 1.00 92.00 88 ASP A C 1
ATOM 727 O O . ASP A 1 88 ? 4.858 -8.455 8.208 1.00 92.00 88 ASP A O 1
ATOM 731 N N . THR A 1 89 ? 6.125 -6.654 7.890 1.00 91.69 89 THR A N 1
ATOM 732 C CA . THR A 1 89 ? 5.995 -6.161 9.271 1.00 91.69 89 THR A CA 1
ATOM 733 C C . THR A 1 89 ? 5.462 -4.734 9.302 1.00 91.69 89 THR A C 1
ATOM 735 O O . THR A 1 89 ? 6.045 -3.833 8.700 1.00 91.69 89 THR A O 1
ATOM 738 N N . ILE A 1 90 ? 4.384 -4.523 10.062 1.00 93.06 90 ILE A N 1
ATOM 739 C CA . ILE A 1 90 ? 3.782 -3.208 10.302 1.00 93.06 90 ILE A CA 1
ATOM 740 C C . ILE A 1 90 ? 4.160 -2.746 11.709 1.00 93.06 90 ILE A C 1
ATOM 742 O O . ILE A 1 90 ? 3.882 -3.426 12.697 1.00 93.06 90 ILE A O 1
ATOM 746 N N . PHE A 1 91 ? 4.773 -1.568 11.802 1.00 93.88 91 PHE A N 1
ATOM 747 C CA . PHE A 1 91 ? 4.981 -0.875 13.069 1.00 93.88 91 PHE A CA 1
ATOM 748 C C . PHE A 1 91 ? 3.885 0.176 13.233 1.00 93.88 91 PHE A C 1
ATOM 750 O O . PHE A 1 91 ? 3.811 1.120 12.449 1.00 93.88 91 PHE A O 1
ATOM 757 N N . SER A 1 92 ? 3.032 0.010 14.242 1.00 93.06 92 SER A N 1
ATOM 758 C CA . SER A 1 92 ? 1.929 0.932 14.529 1.00 93.06 92 SER A CA 1
ATOM 759 C C . SER A 1 92 ? 2.189 1.703 15.818 1.00 93.06 92 SER A C 1
ATOM 761 O O . SER A 1 92 ? 2.649 1.127 16.806 1.00 93.06 92 SER A O 1
ATOM 763 N N . ASP A 1 93 ? 1.864 2.997 15.817 1.00 95.50 93 ASP A N 1
ATOM 764 C CA . ASP A 1 93 ? 1.818 3.787 17.046 1.00 95.50 93 ASP A CA 1
ATOM 765 C C . ASP A 1 93 ? 0.527 3.484 17.824 1.00 95.50 93 ASP A C 1
ATOM 767 O O . ASP A 1 93 ? -0.501 3.103 17.264 1.00 95.50 93 ASP A O 1
ATOM 771 N N . LYS A 1 94 ? 0.565 3.635 19.146 1.00 93.12 94 LYS A N 1
ATOM 772 C CA . LYS A 1 94 ? -0.595 3.391 20.001 1.00 93.12 94 LYS A CA 1
ATOM 773 C C . LYS A 1 94 ? -1.586 4.547 19.928 1.00 93.12 94 LYS A C 1
ATOM 775 O O . LYS A 1 94 ? -2.777 4.322 19.733 1.00 93.12 94 LYS A O 1
ATOM 780 N N . THR A 1 95 ? -1.110 5.771 20.129 1.00 89.31 95 THR A N 1
ATOM 781 C CA . THR A 1 95 ? -1.984 6.933 20.324 1.00 89.31 95 THR A CA 1
ATOM 782 C C . THR A 1 95 ? -2.185 7.657 19.002 1.00 89.31 95 THR A C 1
ATOM 784 O O . THR A 1 95 ? -1.215 8.045 18.366 1.00 89.31 95 THR A O 1
ATOM 787 N N . GLY A 1 96 ? -3.438 7.853 18.587 1.00 84.88 96 GLY A N 1
ATOM 788 C CA . GLY A 1 96 ? -3.751 8.506 17.312 1.00 84.88 96 GLY A CA 1
ATOM 789 C C . GLY A 1 96 ? -3.628 7.597 16.084 1.00 84.88 96 GLY A C 1
ATOM 790 O O . GLY A 1 96 ? -3.865 8.059 14.975 1.00 84.88 96 GLY A O 1
ATOM 791 N N . THR A 1 97 ? -3.285 6.315 16.263 1.00 90.19 97 THR A N 1
ATOM 792 C CA . THR A 1 97 ? -3.422 5.279 15.222 1.00 90.19 97 THR A CA 1
ATOM 793 C C . THR A 1 97 ? -4.309 4.142 15.712 1.00 90.19 97 THR A C 1
ATOM 795 O O . THR A 1 97 ? -5.362 3.909 15.136 1.00 90.19 97 THR A O 1
ATOM 798 N N . LEU A 1 98 ? -3.938 3.465 16.804 1.00 88.56 98 LEU A N 1
ATOM 799 C CA . LEU A 1 98 ? -4.775 2.396 17.367 1.00 88.56 98 LEU A CA 1
ATOM 800 C C . LEU A 1 98 ? -5.900 2.918 18.268 1.00 88.56 98 LEU A C 1
ATOM 802 O O . LEU A 1 98 ? -6.866 2.199 18.507 1.00 88.56 98 LEU A O 1
ATOM 806 N N . THR A 1 99 ? -5.769 4.129 18.819 1.00 88.19 99 THR A N 1
ATOM 807 C CA . THR A 1 99 ? -6.769 4.705 19.727 1.00 88.19 99 THR A CA 1
ATOM 808 C C . THR A 1 99 ? -7.146 6.134 19.345 1.00 88.19 99 THR A C 1
ATOM 810 O O . THR A 1 99 ? -6.283 6.965 19.056 1.00 88.19 99 THR A O 1
ATOM 813 N N . CYS A 1 100 ? -8.439 6.452 19.447 1.00 82.31 100 CYS A N 1
ATOM 814 C CA . CYS A 1 100 ? -9.002 7.772 19.134 1.00 82.31 100 CYS A CA 1
ATOM 815 C C . CYS A 1 100 ? -8.838 8.815 20.264 1.00 82.31 100 CYS A C 1
ATOM 817 O O . CYS A 1 100 ? -9.549 9.815 20.282 1.00 82.31 100 CYS A O 1
ATOM 819 N N . ASN A 1 101 ? -7.935 8.593 21.234 1.00 84.19 101 ASN A N 1
ATOM 820 C CA . ASN A 1 101 ? -7.745 9.440 22.431 1.00 84.19 101 ASN A CA 1
ATOM 821 C C . ASN A 1 101 ? -9.066 9.854 23.131 1.00 84.19 101 ASN A C 1
ATOM 823 O O . ASN A 1 101 ? -9.185 10.947 23.683 1.00 84.19 101 ASN A O 1
ATOM 827 N N . SER A 1 102 ? -10.063 8.971 23.093 1.00 81.31 102 SER A N 1
ATOM 828 C CA . SER A 1 102 ? -11.332 9.084 23.807 1.00 81.31 102 SER A CA 1
ATOM 829 C C . SER A 1 102 ? -11.422 7.897 24.756 1.00 81.31 102 SER A C 1
ATOM 831 O O . SER A 1 102 ? -11.126 6.768 24.361 1.00 81.31 102 SER A O 1
ATOM 833 N N . MET A 1 103 ? -11.754 8.150 26.021 1.00 82.00 103 MET A N 1
ATOM 834 C CA . MET A 1 103 ? -11.942 7.099 27.018 1.00 82.00 103 MET A CA 1
ATOM 835 C C . MET A 1 103 ? -13.420 7.011 27.358 1.00 82.00 103 MET A C 1
ATOM 837 O O . MET A 1 103 ? -14.017 7.999 27.781 1.00 82.00 103 MET A O 1
ATOM 841 N N . GLU A 1 104 ? -13.974 5.817 27.199 1.00 80.56 104 GLU A N 1
ATOM 842 C CA . GLU A 1 104 ? -15.363 5.518 27.519 1.00 80.56 104 GLU A CA 1
ATOM 843 C C . GLU A 1 104 ? -15.427 4.547 28.691 1.00 80.56 104 GLU A C 1
ATOM 845 O O . GLU A 1 104 ? -14.676 3.569 28.769 1.00 80.56 104 GLU A O 1
ATOM 850 N N . PHE A 1 105 ? -16.319 4.834 29.635 1.00 79.94 105 PHE A N 1
ATOM 851 C CA . PHE A 1 105 ? -16.614 3.914 30.722 1.00 79.94 105 PHE A CA 1
ATOM 852 C C . PHE A 1 105 ? -17.654 2.892 30.256 1.00 79.94 105 PHE A C 1
ATOM 854 O O . PHE A 1 105 ? -18.770 3.282 29.936 1.00 79.94 105 PHE A O 1
ATOM 861 N N . ILE A 1 106 ? -17.276 1.607 30.217 1.00 78.12 106 ILE A N 1
ATOM 862 C CA . ILE A 1 106 ? -18.098 0.541 29.606 1.00 78.12 106 ILE A CA 1
ATOM 863 C C . ILE A 1 106 ? -18.610 -0.472 30.6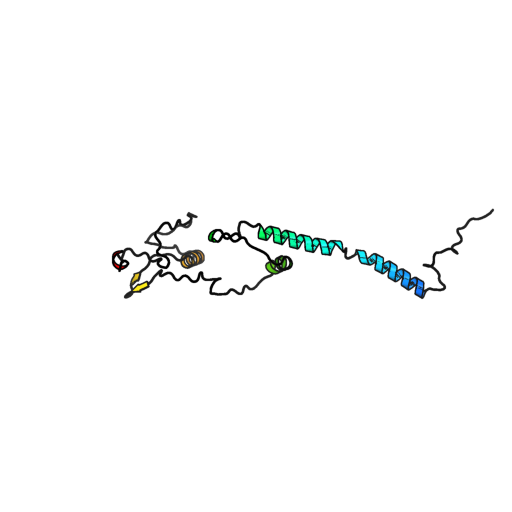38 1.00 78.12 106 ILE A C 1
ATOM 865 O O . ILE A 1 106 ? -19.787 -0.826 30.649 1.00 78.12 106 ILE A O 1
ATOM 869 N N . LYS A 1 107 ? -17.735 -0.962 31.527 1.00 83.06 107 LYS A N 1
ATOM 870 C CA . LYS A 1 107 ? -18.072 -1.976 32.543 1.00 83.06 107 LYS A CA 1
ATOM 871 C C . LYS A 1 107 ? -17.351 -1.694 33.855 1.00 83.06 107 LYS A C 1
ATOM 873 O O . LYS A 1 107 ? -16.223 -1.199 33.863 1.00 83.06 107 LYS A O 1
ATOM 878 N N . CYS A 1 108 ? -17.963 -2.075 34.972 1.00 82.81 108 CYS A N 1
ATOM 879 C CA . CYS A 1 108 ? -17.319 -2.060 36.284 1.00 82.81 108 CYS A CA 1
ATOM 880 C C . CYS A 1 108 ? -17.793 -3.220 37.161 1.00 82.81 108 CYS A C 1
ATOM 882 O O . CYS A 1 108 ? -18.787 -3.872 36.870 1.00 82.81 108 CYS A O 1
ATOM 884 N N . SER A 1 109 ? -17.069 -3.515 38.240 1.00 85.88 109 SER A N 1
ATOM 885 C CA . SER A 1 109 ? -17.458 -4.551 39.200 1.00 85.88 109 SER A CA 1
ATOM 886 C C . SER A 1 109 ? -17.454 -3.978 40.610 1.00 85.88 109 SER A C 1
ATOM 888 O O . SER A 1 109 ? -16.424 -3.488 41.071 1.00 85.88 109 SER A O 1
ATOM 890 N N . ILE A 1 110 ? -18.590 -4.063 41.303 1.00 87.06 110 ILE A N 1
ATOM 891 C CA . ILE A 1 110 ? -18.773 -3.561 42.671 1.00 87.06 110 ILE A CA 1
ATOM 892 C C . ILE A 1 110 ? -19.229 -4.729 43.548 1.00 87.06 110 ILE A C 1
ATOM 894 O O . ILE A 1 110 ? -20.208 -5.404 43.239 1.00 87.06 110 ILE A O 1
ATOM 898 N N . ALA A 1 111 ? -18.501 -4.992 44.638 1.00 87.88 111 ALA A N 1
ATOM 899 C CA . ALA A 1 111 ? -18.811 -6.057 45.604 1.00 87.88 111 ALA A CA 1
ATOM 900 C C . ALA A 1 111 ? -19.039 -7.456 44.976 1.00 87.88 111 ALA A C 1
ATOM 902 O O . ALA A 1 111 ? -19.868 -8.231 45.446 1.00 87.88 111 ALA A O 1
ATOM 903 N N . GLY A 1 112 ? -18.310 -7.781 43.901 1.00 83.12 112 GLY A N 1
ATOM 904 C CA . GLY A 1 112 ? -18.429 -9.060 43.186 1.00 83.12 112 GLY A CA 1
ATOM 905 C C . GLY A 1 112 ? -19.582 -9.129 42.179 1.00 83.12 112 GLY A C 1
ATOM 906 O O . GLY A 1 112 ? -19.766 -10.165 41.547 1.00 83.12 112 GLY A O 1
ATOM 907 N N . THR A 1 113 ? -20.333 -8.041 42.000 1.00 81.31 113 THR A N 1
ATOM 908 C CA . THR A 1 113 ? -21.352 -7.915 40.953 1.00 81.31 113 THR A CA 1
ATOM 909 C C . THR A 1 113 ? -20.782 -7.100 39.797 1.00 81.31 113 THR A C 1
ATOM 911 O O . THR A 1 113 ? -20.310 -5.985 40.007 1.00 81.31 113 THR A O 1
ATOM 914 N N . THR A 1 114 ? -20.813 -7.646 38.582 1.00 80.38 114 THR A N 1
ATOM 915 C CA . THR A 1 114 ? -20.433 -6.926 37.359 1.00 80.38 114 THR A CA 1
ATOM 916 C C . THR A 1 114 ? -21.606 -6.101 36.844 1.00 80.38 114 THR A C 1
ATOM 918 O O . THR A 1 114 ? -22.723 -6.614 36.749 1.00 80.38 114 THR A O 1
ATOM 921 N N . TYR A 1 115 ? -21.322 -4.856 36.491 1.00 78.69 115 TYR A N 1
ATOM 922 C CA . TYR A 1 115 ? -22.242 -3.874 35.940 1.00 78.69 115 TYR A CA 1
ATOM 923 C C . TYR A 1 115 ? -21.738 -3.387 34.581 1.00 78.69 115 TYR A C 1
ATOM 925 O O . TYR A 1 115 ? -20.527 -3.357 34.331 1.00 78.69 115 TYR A O 1
ATOM 933 N N . GLY A 1 116 ? -22.672 -2.971 33.733 1.00 76.75 116 GLY A N 1
ATOM 934 C CA . GLY A 1 116 ? -22.406 -2.563 32.357 1.00 76.75 116 GLY A CA 1
ATOM 935 C C . GLY A 1 116 ? -22.609 -3.724 31.387 1.00 76.75 116 GLY A C 1
ATOM 936 O O . GLY A 1 116 ? -21.931 -4.755 31.455 1.00 76.75 116 GLY A O 1
ATOM 937 N N . ARG A 1 117 ? -23.582 -3.561 30.491 1.00 71.62 117 ARG A N 1
ATOM 938 C CA . ARG A 1 117 ? -23.983 -4.576 29.508 1.00 71.62 117 ARG A CA 1
ATOM 939 C C . ARG A 1 117 ? -23.542 -4.262 28.077 1.00 71.62 117 ARG A C 1
ATOM 941 O O . ARG A 1 117 ? -23.819 -5.064 27.192 1.00 71.62 117 ARG A O 1
ATOM 948 N N . GLY A 1 118 ? -22.816 -3.162 27.870 1.00 69.19 118 GLY A N 1
ATOM 949 C CA . GLY A 1 118 ? -22.268 -2.795 26.564 1.00 69.19 118 GLY A CA 1
ATOM 950 C C . GLY A 1 118 ? -21.344 -3.883 26.011 1.00 69.19 118 GLY A C 1
ATOM 951 O O . GLY A 1 118 ? -20.512 -4.440 26.736 1.00 69.19 118 GLY A O 1
ATOM 952 N N . VAL A 1 119 ? -21.497 -4.210 24.732 1.00 69.56 119 VAL A N 1
ATOM 953 C CA . VAL A 1 119 ? -20.607 -5.136 24.022 1.00 69.56 119 VAL A CA 1
ATOM 954 C C . VAL A 1 119 ? -19.541 -4.314 23.329 1.00 69.56 119 VAL A C 1
ATOM 956 O O . VAL A 1 119 ? -19.849 -3.383 22.598 1.00 69.56 119 VAL A O 1
ATOM 959 N N . THR A 1 120 ? -18.279 -4.664 23.551 1.00 78.38 120 THR A N 1
ATOM 960 C CA . THR A 1 120 ? -17.185 -4.044 22.795 1.00 78.38 120 THR A CA 1
ATOM 961 C C . THR A 1 120 ? -16.979 -4.784 21.481 1.00 78.38 120 THR A C 1
ATOM 963 O O . THR A 1 120 ? -17.149 -6.003 21.420 1.00 78.38 120 THR A O 1
ATOM 966 N N . GLU A 1 121 ? -16.529 -4.082 20.444 1.00 77.31 121 GLU A N 1
ATOM 967 C CA . GLU A 1 121 ? -16.151 -4.700 19.166 1.00 77.31 121 GLU A CA 1
ATOM 968 C C . GLU A 1 121 ? -15.120 -5.832 19.361 1.00 77.31 121 GLU A C 1
ATOM 970 O O . GLU A 1 121 ? -15.191 -6.884 18.725 1.00 77.31 121 GLU A O 1
ATOM 975 N N . VAL A 1 122 ? -14.224 -5.677 20.344 1.00 78.69 122 VAL A N 1
ATOM 976 C CA . VAL A 1 122 ? -13.249 -6.702 20.750 1.00 78.69 122 VAL A CA 1
ATOM 977 C C . VAL A 1 122 ? -13.933 -7.966 21.277 1.00 78.69 122 VAL A C 1
ATOM 979 O O . VAL A 1 122 ? -13.523 -9.075 20.943 1.00 78.69 122 VAL A O 1
ATOM 982 N N . GLU A 1 123 ? -14.977 -7.826 22.093 1.00 76.94 123 GLU A N 1
ATOM 983 C CA . GLU A 1 123 ? -15.747 -8.957 22.623 1.00 76.94 123 GLU A CA 1
ATOM 984 C C . GLU A 1 123 ? -16.486 -9.690 21.495 1.00 76.94 123 GLU A C 1
ATOM 986 O O . GLU A 1 123 ? -16.433 -10.923 21.438 1.00 76.94 123 GLU A O 1
ATOM 991 N N . ARG A 1 124 ? -17.055 -8.945 20.532 1.00 78.06 124 ARG A N 1
ATOM 992 C CA . ARG A 1 124 ? -17.679 -9.514 19.325 1.00 78.06 124 ARG A CA 1
ATOM 993 C C . ARG A 1 124 ? -16.659 -10.287 18.475 1.00 78.06 124 ARG A C 1
ATOM 995 O O . ARG A 1 124 ? -16.889 -11.448 18.126 1.00 78.06 124 ARG A O 1
ATOM 1002 N N . ALA A 1 125 ? -15.487 -9.703 18.220 1.00 77.69 125 ALA A N 1
ATOM 1003 C CA . ALA A 1 125 ? -14.412 -10.338 17.454 1.00 77.69 125 ALA A CA 1
ATOM 1004 C C . ALA A 1 125 ? -13.841 -11.596 18.144 1.00 77.69 125 ALA A C 1
ATOM 1006 O O . ALA A 1 125 ? -13.557 -12.606 17.492 1.00 77.69 125 ALA A O 1
ATOM 1007 N N . MET A 1 126 ? -13.699 -11.571 19.472 1.00 77.62 126 MET A N 1
ATOM 1008 C CA . MET A 1 126 ? -13.195 -12.708 20.254 1.00 77.62 126 MET A CA 1
ATOM 1009 C C . MET A 1 126 ? -14.193 -13.870 20.298 1.00 77.62 126 MET A C 1
ATOM 1011 O O . MET A 1 126 ? -13.785 -15.034 20.201 1.00 77.62 126 MET A O 1
ATOM 1015 N N . ALA A 1 127 ? -15.491 -13.575 20.379 1.00 78.56 127 ALA A N 1
ATOM 1016 C CA . ALA A 1 127 ? -16.534 -14.590 20.293 1.00 78.56 127 ALA A CA 1
ATOM 1017 C C . ALA A 1 127 ? -16.588 -15.243 18.906 1.00 78.56 127 ALA A C 1
ATOM 1019 O O . ALA A 1 127 ? -16.640 -16.471 18.827 1.00 78.56 127 ALA A O 1
ATOM 1020 N N . LYS A 1 128 ? -16.432 -14.458 17.826 1.00 77.44 128 LYS A N 1
ATOM 1021 C CA . LYS A 1 128 ? -16.323 -14.974 16.448 1.00 77.44 128 LYS A CA 1
ATOM 1022 C C . LYS A 1 128 ? -15.162 -15.956 16.290 1.00 77.44 128 LYS A C 1
ATOM 1024 O O . LYS A 1 128 ? -15.310 -17.002 15.666 1.00 77.44 128 LYS A O 1
ATOM 1029 N N . LYS A 1 129 ? -14.014 -15.663 16.909 1.00 76.62 129 LYS A N 1
ATOM 1030 C CA . LYS A 1 129 ? -12.843 -16.555 16.886 1.00 76.62 129 LYS A CA 1
ATOM 1031 C C . LYS A 1 129 ? -13.039 -17.832 17.713 1.00 76.62 129 LYS A C 1
ATOM 1033 O O . LYS A 1 129 ? -12.468 -18.867 17.379 1.00 76.62 129 LYS A O 1
ATOM 1038 N N . THR A 1 130 ? -13.812 -17.754 18.793 1.00 79.81 130 THR A N 1
ATOM 1039 C CA . THR A 1 130 ? -14.001 -18.858 19.751 1.00 79.81 130 THR A CA 1
ATOM 1040 C C . THR A 1 130 ? -15.236 -19.711 19.426 1.00 79.81 130 THR A C 1
ATOM 1042 O O . THR A 1 130 ? -15.384 -20.802 19.971 1.00 79.81 130 THR A O 1
ATOM 1045 N N . GLY A 1 131 ? -16.109 -19.254 18.518 1.00 70.50 131 GLY A N 1
ATOM 1046 C CA . GLY A 1 131 ? -17.359 -19.934 18.161 1.00 70.50 131 GLY A CA 1
ATOM 1047 C C . GLY A 1 131 ? -18.379 -19.967 19.304 1.00 70.50 131 GLY A C 1
ATOM 1048 O O . GLY A 1 131 ? -19.277 -20.806 19.310 1.00 70.50 131 GLY A O 1
ATOM 1049 N N . SER A 1 132 ? -18.216 -19.100 20.305 1.00 71.06 132 SER A N 1
ATOM 1050 C CA . SER A 1 132 ? -19.106 -19.011 21.460 1.00 71.06 132 SER A CA 1
ATOM 1051 C C . SER A 1 132 ? -20.229 -18.009 21.185 1.00 71.06 132 SER A C 1
ATOM 1053 O O . SER A 1 132 ? -19.919 -16.902 20.742 1.00 71.06 132 SER A O 1
ATOM 1055 N N . PRO A 1 133 ? -21.499 -18.332 21.487 1.00 65.56 133 PRO A N 1
ATOM 1056 C CA . PRO A 1 133 ? -22.598 -17.391 21.314 1.00 65.56 133 PRO A CA 1
ATOM 1057 C C . PRO A 1 133 ? -22.404 -16.173 22.223 1.00 65.56 133 PRO A C 1
ATOM 1059 O O . PRO A 1 133 ? -22.152 -16.317 23.424 1.00 65.56 133 PRO A O 1
ATOM 1062 N N . LEU A 1 134 ? -22.526 -14.975 21.650 1.00 66.06 134 LEU A N 1
ATOM 1063 C CA . LEU A 1 134 ? -22.564 -13.732 22.412 1.00 66.06 134 LEU A CA 1
ATOM 1064 C C . LEU A 1 134 ? -23.914 -13.643 23.112 1.00 66.06 134 LEU A C 1
ATOM 1066 O O . LEU A 1 134 ? -24.960 -13.573 22.467 1.00 66.06 134 LEU A O 1
ATOM 1070 N N . VAL A 1 135 ? -23.883 -13.666 24.442 1.00 60.38 135 VAL A N 1
ATOM 1071 C CA . VAL A 1 135 ? -25.083 -13.511 25.262 1.00 60.38 135 VAL A CA 1
ATOM 1072 C C . VAL A 1 135 ? -25.118 -12.087 25.788 1.00 60.38 135 VAL A C 1
ATOM 1074 O O . VAL A 1 135 ? -24.393 -11.737 26.718 1.00 60.38 135 VAL A O 1
ATOM 1077 N N . VAL A 1 136 ? -25.995 -11.276 25.207 1.00 62.44 136 VAL A N 1
ATOM 1078 C CA . VAL A 1 136 ? -26.213 -9.878 25.592 1.00 62.44 136 VAL A CA 1
ATOM 1079 C C . VAL A 1 136 ? -27.632 -9.779 26.117 1.00 62.44 136 VAL A C 1
ATOM 1081 O O . VAL A 1 136 ? -28.573 -10.200 25.450 1.00 62.44 136 VAL A O 1
ATOM 1084 N N . ASN A 1 137 ? -27.819 -9.292 27.346 1.00 53.78 137 ASN A N 1
ATOM 1085 C CA . ASN A 1 137 ? -29.152 -9.215 27.968 1.00 53.78 137 ASN A CA 1
ATOM 1086 C C . ASN A 1 137 ? -29.934 -10.547 27.989 1.00 53.78 137 ASN A C 1
ATOM 1088 O O . ASN A 1 137 ? -31.161 -10.551 27.951 1.00 53.78 137 ASN A O 1
ATOM 1092 N N . GLY A 1 138 ? -29.243 -11.694 28.032 1.00 54.47 138 GLY A N 1
ATOM 1093 C CA . GLY A 1 138 ? -29.888 -13.013 27.987 1.00 54.47 138 GLY A CA 1
ATOM 1094 C C . GLY A 1 138 ? -30.455 -13.401 26.614 1.00 54.47 138 GLY A C 1
ATOM 1095 O O . GLY A 1 138 ? -31.121 -14.430 26.512 1.00 54.47 138 GLY A O 1
ATOM 1096 N N . ARG A 1 139 ? -30.185 -12.612 25.566 1.00 54.84 139 ARG A N 1
ATOM 1097 C CA . ARG A 1 139 ? -30.459 -12.949 24.166 1.00 54.84 139 ARG A CA 1
ATOM 1098 C C . ARG A 1 139 ? -29.164 -13.411 23.504 1.00 54.84 139 ARG A C 1
ATOM 1100 O O . ARG A 1 139 ? -28.112 -12.810 23.715 1.00 54.84 139 ARG A O 1
ATOM 1107 N N . VAL A 1 140 ? -29.251 -14.497 22.742 1.00 59.06 140 VAL A N 1
ATOM 1108 C CA . VAL A 1 140 ? -28.198 -14.880 21.799 1.00 59.06 140 VAL A CA 1
ATOM 1109 C C . VAL A 1 140 ? -28.322 -13.916 20.626 1.00 59.06 140 VAL A C 1
ATOM 1111 O O . VAL A 1 140 ? -29.401 -13.815 20.044 1.00 59.06 140 VAL A O 1
ATOM 1114 N N . LEU A 1 141 ? -27.267 -13.154 20.349 1.00 60.91 141 LEU A N 1
ATOM 1115 C CA . LEU A 1 141 ? -27.186 -12.397 19.105 1.00 60.91 141 LEU A CA 1
ATOM 1116 C C . LEU A 1 141 ? -26.794 -13.385 18.003 1.00 60.91 141 LEU A C 1
ATOM 1118 O O . LEU A 1 141 ? -25.656 -13.856 17.983 1.00 60.91 141 LEU A O 1
ATOM 1122 N N . ASP A 1 142 ? -27.753 -13.737 17.149 1.00 54.28 142 ASP A N 1
ATOM 1123 C CA . ASP A 1 142 ? -27.493 -14.476 15.915 1.00 54.28 142 ASP A CA 1
ATOM 1124 C C . ASP A 1 142 ? -27.063 -13.461 14.838 1.00 54.28 142 ASP A C 1
ATOM 1126 O O . ASP A 1 142 ? -27.759 -12.484 14.575 1.00 54.28 142 ASP A O 1
ATOM 1130 N N . ASP A 1 143 ? -25.875 -13.676 14.271 1.00 55.81 143 ASP A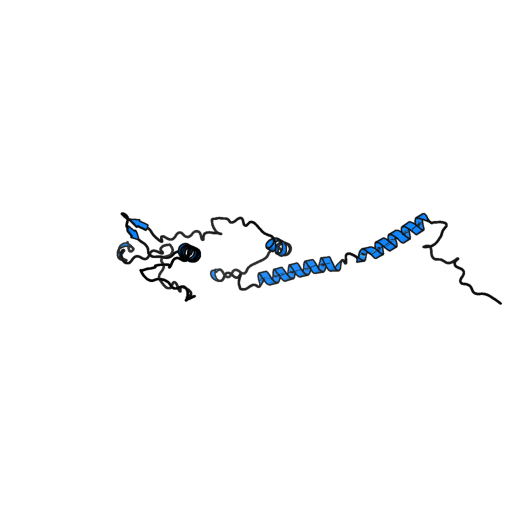 N 1
ATOM 1131 C CA . ASP A 1 143 ? -25.088 -12.748 13.431 1.00 55.81 143 ASP A CA 1
ATOM 1132 C C . ASP A 1 143 ? -25.618 -12.584 11.987 1.00 55.81 143 ASP A C 1
ATOM 1134 O O . ASP A 1 143 ? -24.877 -12.150 11.117 1.00 55.81 143 ASP A O 1
ATOM 1138 N N . ASP A 1 144 ? -26.874 -12.942 11.695 1.00 49.47 144 ASP A N 1
ATOM 1139 C CA . ASP A 1 144 ? -27.420 -12.882 10.321 1.00 49.47 144 ASP A CA 1
ATOM 1140 C C . ASP A 1 144 ? -27.940 -11.490 9.916 1.00 49.47 144 ASP A C 1
ATOM 1142 O O . ASP A 1 144 ? -28.384 -11.300 8.783 1.00 49.47 144 ASP A O 1
ATOM 1146 N N . ASN A 1 145 ? -27.857 -10.507 10.812 1.00 42.47 145 ASN A N 1
ATOM 1147 C CA . ASN A 1 145 ? -28.183 -9.127 10.497 1.00 42.47 145 ASN A CA 1
ATOM 1148 C C . ASN A 1 145 ? -26.913 -8.269 10.523 1.00 42.47 145 ASN A C 1
ATOM 1150 O O . ASN A 1 145 ? -26.433 -7.885 11.592 1.00 42.47 145 ASN A O 1
ATOM 1154 N N . ASP A 1 146 ? -26.429 -7.919 9.328 1.00 41.97 146 ASP A N 1
ATOM 1155 C CA . ASP A 1 146 ? -25.636 -6.712 9.057 1.00 41.97 146 ASP A CA 1
ATOM 1156 C C . ASP A 1 146 ? -26.506 -5.458 9.305 1.00 41.97 146 ASP A C 1
ATOM 1158 O O . ASP A 1 146 ? -26.683 -4.616 8.425 1.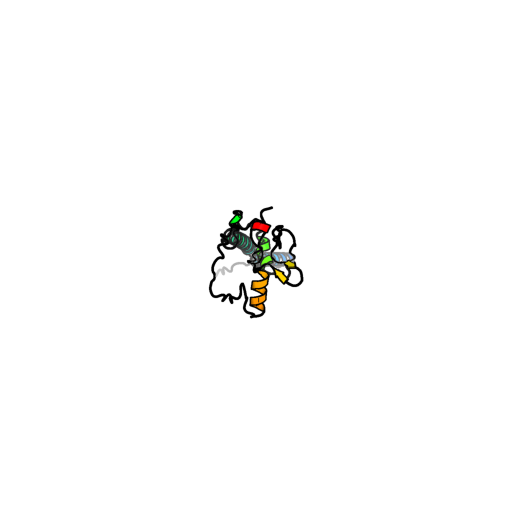00 41.97 146 ASP A O 1
ATOM 1162 N N . ASP A 1 147 ? -27.130 -5.357 10.480 1.00 40.00 147 ASP A N 1
ATOM 1163 C CA . ASP A 1 147 ? -27.775 -4.121 10.888 1.00 40.00 147 ASP A CA 1
ATOM 1164 C C . ASP A 1 147 ? -26.637 -3.179 11.294 1.00 40.00 147 ASP A C 1
ATOM 1166 O O . ASP A 1 147 ? -25.956 -3.386 12.301 1.00 40.00 147 ASP A O 1
ATOM 1170 N N . GLU A 1 148 ? -26.390 -2.187 10.436 1.00 43.44 148 GLU A N 1
ATOM 1171 C CA . GLU A 1 148 ? -25.759 -0.925 10.801 1.00 43.44 148 GLU A CA 1
ATOM 1172 C C . GLU A 1 148 ? -26.387 -0.487 12.130 1.00 43.44 148 GLU A C 1
ATOM 1174 O O . GLU A 1 148 ? -27.553 -0.087 12.165 1.00 43.44 148 GLU A O 1
ATOM 1179 N N . ASP A 1 149 ? -25.654 -0.664 13.235 1.00 42.91 149 ASP A N 1
ATOM 1180 C CA . ASP A 1 149 ? -26.068 -0.207 14.558 1.00 42.91 149 ASP A CA 1
ATOM 1181 C C . ASP A 1 149 ? -26.166 1.328 14.486 1.00 42.91 149 ASP A C 1
ATOM 1183 O O . ASP A 1 149 ? -25.195 2.056 14.695 1.00 42.91 149 ASP A O 1
ATOM 1187 N N . ASP A 1 150 ? -27.354 1.814 14.121 1.00 38.47 150 ASP A N 1
ATOM 1188 C CA . ASP A 1 150 ? -27.785 3.200 14.235 1.00 38.47 150 ASP A CA 1
ATOM 1189 C C . ASP A 1 150 ? -27.852 3.514 15.736 1.00 38.47 150 ASP A C 1
ATOM 1191 O O . ASP A 1 150 ? -28.899 3.383 16.381 1.00 38.47 150 ASP A O 1
ATOM 1195 N N . ASP A 1 151 ? -26.690 3.858 16.308 1.00 45.50 151 ASP A N 1
ATOM 1196 C CA . ASP A 1 151 ? -26.497 4.370 17.669 1.00 45.50 151 ASP A CA 1
ATOM 1197 C C . ASP A 1 151 ? -27.169 5.748 17.796 1.00 45.50 151 ASP A C 1
ATOM 1199 O O . ASP A 1 151 ? -26.551 6.801 17.934 1.00 45.50 151 ASP A O 1
ATOM 1203 N N . SER A 1 152 ? -28.496 5.738 17.696 1.00 37.88 152 SER A N 1
ATOM 1204 C CA . SER A 1 152 ? -29.391 6.866 17.934 1.00 37.88 152 SER A CA 1
ATOM 1205 C C . SER A 1 152 ? -29.847 6.922 19.399 1.00 37.88 152 SER A C 1
ATOM 1207 O O . SER A 1 152 ? -30.818 7.604 19.744 1.00 37.88 152 SER A O 1
ATOM 1209 N N . GLY A 1 153 ? -29.129 6.235 20.295 1.00 43.97 153 GLY A N 1
ATOM 1210 C CA . GLY A 1 153 ? -29.176 6.496 21.727 1.00 43.97 153 GLY A CA 1
ATOM 1211 C C . GLY A 1 153 ? -28.431 7.794 22.027 1.00 43.97 153 GLY A C 1
ATOM 1212 O O . GLY A 1 153 ? -27.391 8.075 21.443 1.00 43.97 153 GLY A O 1
ATOM 1213 N N . LEU A 1 154 ? -28.953 8.623 22.931 1.00 44.41 154 LEU A N 1
ATOM 1214 C CA . LEU A 1 154 ? -28.276 9.833 23.412 1.00 44.41 154 LEU A CA 1
ATOM 1215 C C . LEU A 1 154 ? -27.020 9.450 24.219 1.00 44.41 154 LEU A C 1
ATOM 1217 O O . LEU A 1 154 ? -26.998 9.543 25.445 1.00 44.41 154 LEU A O 1
ATOM 1221 N N . SER A 1 155 ? -25.978 9.000 23.525 1.00 49.34 155 SER A N 1
ATOM 1222 C CA . SER A 1 155 ? -24.674 8.667 24.073 1.00 49.34 155 SER A CA 1
ATOM 1223 C C . SER A 1 155 ? -24.009 9.957 24.542 1.00 49.34 155 SER A C 1
ATOM 1225 O O . SER A 1 155 ? -23.649 10.848 23.764 1.00 49.34 155 SER A O 1
ATOM 1227 N N . VAL A 1 156 ? -23.885 10.108 25.859 1.00 56.09 156 VAL A N 1
ATOM 1228 C CA . VAL A 1 156 ? -23.047 11.158 26.429 1.00 56.09 156 VAL A CA 1
ATOM 1229 C C . VAL A 1 156 ? -21.611 10.794 26.078 1.00 56.09 156 VAL A C 1
ATOM 1231 O O . VAL A 1 156 ? -21.099 9.777 26.535 1.00 56.09 156 VAL A O 1
ATOM 1234 N N . LYS A 1 157 ? -20.950 11.633 25.275 1.00 55.78 157 LYS A N 1
ATOM 1235 C CA . LYS A 1 157 ? -19.555 11.442 24.854 1.00 55.78 157 LYS A CA 1
ATOM 1236 C C . LYS A 1 157 ? -18.665 11.071 26.055 1.00 55.78 157 LYS A C 1
ATOM 1238 O O . LYS A 1 157 ? -18.442 11.905 26.932 1.00 55.78 157 LYS A O 1
ATOM 1243 N N . GLY A 1 158 ? -18.159 9.833 26.083 1.00 60.03 158 GLY A N 1
ATOM 1244 C CA . GLY A 1 158 ? -17.351 9.282 27.184 1.00 60.03 158 GLY A CA 1
ATOM 1245 C C . GLY A 1 158 ? -18.084 8.322 28.137 1.00 60.03 158 GLY A C 1
ATOM 1246 O O . GLY A 1 158 ? -17.466 7.799 29.069 1.00 60.03 158 GLY A O 1
ATOM 1247 N N . TYR A 1 159 ? -19.374 8.059 27.923 1.00 63.03 159 TYR A N 1
ATOM 1248 C CA . TYR A 1 159 ? -20.194 7.196 28.771 1.00 63.03 159 TYR A CA 1
ATOM 1249 C C . TYR A 1 159 ? -21.014 6.221 27.919 1.00 63.03 159 TYR A C 1
ATOM 1251 O O . TYR A 1 159 ? -22.084 6.561 27.426 1.00 63.03 159 TYR A O 1
ATOM 1259 N N . ASN A 1 160 ? -20.506 4.997 27.776 1.00 66.00 160 ASN A N 1
ATOM 1260 C CA . ASN A 1 160 ? -21.174 3.899 27.077 1.00 66.00 160 ASN A CA 1
ATOM 1261 C C . ASN A 1 160 ? -21.471 2.772 28.079 1.00 66.00 160 ASN A C 1
ATOM 1263 O O . ASN A 1 160 ? -20.927 1.668 28.014 1.00 66.00 160 ASN A O 1
ATOM 1267 N N . PHE A 1 161 ? -22.260 3.111 29.099 1.00 70.19 161 PHE A N 1
ATOM 1268 C CA . PHE A 1 161 ? -22.574 2.231 30.214 1.00 70.19 161 PHE A CA 1
ATOM 1269 C C . PHE A 1 161 ? -24.086 2.100 30.359 1.00 70.19 161 PHE A C 1
ATOM 1271 O O . PHE A 1 161 ? -24.770 3.018 30.806 1.00 70.19 161 PHE A O 1
ATOM 1278 N N . GLU A 1 162 ? -24.592 0.921 30.014 1.00 65.56 162 GLU A N 1
ATOM 1279 C CA . GLU A 1 162 ? -26.000 0.571 30.164 1.00 65.56 162 GLU A CA 1
ATOM 1280 C C . GLU A 1 162 ? -26.168 -0.504 31.240 1.00 65.56 162 GLU A C 1
ATOM 1282 O O . GLU A 1 162 ? -25.616 -1.608 31.137 1.00 65.56 162 GLU A O 1
ATOM 1287 N N . ASP A 1 163 ? -26.940 -0.200 32.285 1.00 67.19 163 ASP A N 1
ATOM 1288 C CA . ASP A 1 163 ? -27.360 -1.188 33.277 1.00 67.19 163 ASP A CA 1
ATOM 1289 C C . ASP A 1 163 ? -28.717 -0.822 33.894 1.00 67.19 163 ASP A C 1
ATOM 1291 O O . ASP A 1 163 ? -28.849 0.170 34.604 1.00 67.19 163 ASP A O 1
ATOM 1295 N N . GLU A 1 164 ? -29.719 -1.681 33.696 1.00 67.00 164 GLU A N 1
ATOM 1296 C CA . GLU A 1 164 ? -31.071 -1.545 34.267 1.00 67.00 164 GLU A CA 1
ATOM 1297 C C . GLU A 1 164 ? -31.084 -1.443 35.807 1.00 67.00 164 GLU A C 1
ATOM 1299 O O . GLU A 1 164 ? -32.074 -1.017 36.401 1.00 67.00 164 GLU A O 1
ATOM 1304 N N . ARG A 1 165 ? -30.006 -1.869 36.481 1.00 66.81 165 ARG A N 1
ATOM 1305 C CA . ARG A 1 165 ? -29.881 -1.830 37.949 1.00 66.81 165 ARG A CA 1
ATOM 1306 C C . ARG A 1 165 ? -29.434 -0.471 38.478 1.00 66.81 165 ARG A C 1
ATOM 1308 O O . ARG A 1 165 ? -29.506 -0.257 39.689 1.00 66.81 165 ARG A O 1
ATOM 1315 N N . ILE A 1 166 ? -28.951 0.412 37.608 1.00 64.94 166 ILE A N 1
ATOM 1316 C CA . ILE A 1 166 ? -28.494 1.753 37.967 1.00 64.94 166 ILE A CA 1
ATOM 1317 C C . ILE A 1 166 ? -29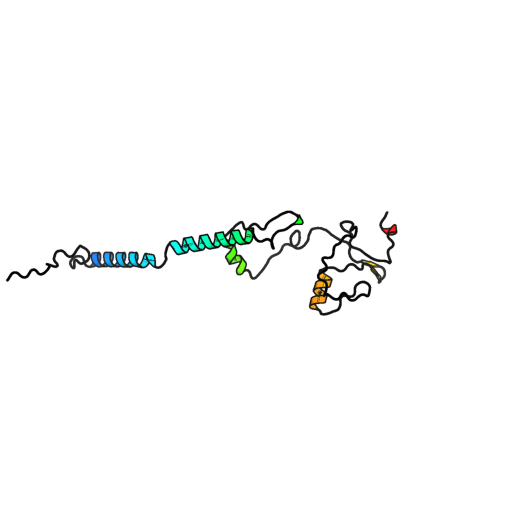.503 2.739 37.371 1.00 64.94 166 ILE A C 1
ATOM 1319 O O . ILE A 1 166 ? -29.495 2.984 36.170 1.00 64.94 166 ILE A O 1
ATOM 1323 N N . PRO A 1 167 ? -30.426 3.273 38.184 1.00 59.22 167 PRO A N 1
ATOM 1324 C CA . PRO A 1 167 ? -31.440 4.187 37.685 1.00 59.22 167 PRO A CA 1
ATOM 1325 C C . PRO A 1 167 ? -30.821 5.542 37.306 1.00 59.22 167 PRO A C 1
ATOM 1327 O O . PRO A 1 167 ? -29.942 6.047 38.005 1.00 59.22 167 PRO A O 1
ATOM 1330 N N . GLU A 1 168 ? -31.334 6.159 36.238 1.00 58.28 168 GLU A N 1
ATOM 1331 C CA . GLU A 1 168 ? -30.831 7.411 35.639 1.00 58.28 168 GLU A CA 1
ATOM 1332 C C . GLU A 1 168 ? -30.648 8.578 36.634 1.00 58.28 168 GLU A C 1
ATOM 1334 O O . GLU A 1 168 ? -29.813 9.453 36.415 1.00 58.28 168 GLU A O 1
ATOM 1339 N N . TRP A 1 169 ? -31.360 8.591 37.770 1.00 57.22 169 TRP A N 1
ATOM 1340 C CA . TRP A 1 169 ? -31.234 9.647 38.787 1.00 57.22 169 TRP A CA 1
ATOM 1341 C C . TRP A 1 169 ? -29.874 9.680 39.504 1.00 57.22 169 TRP A C 1
ATOM 1343 O O . TRP A 1 169 ? -29.542 10.692 40.116 1.00 57.22 169 TRP A O 1
ATOM 1353 N N . LEU A 1 170 ? -29.078 8.610 39.428 1.00 57.12 170 LEU A N 1
ATOM 1354 C CA . LEU A 1 170 ? -27.710 8.572 39.963 1.00 57.12 170 LEU A CA 1
ATOM 1355 C C . LEU A 1 170 ? -26.690 9.275 39.047 1.00 57.12 170 LEU A C 1
ATOM 1357 O O . LEU A 1 170 ? -25.592 9.583 39.500 1.00 57.12 170 LEU A O 1
ATOM 1361 N N . LEU A 1 171 ? -27.053 9.543 37.787 1.00 54.66 171 LEU A N 1
ATOM 1362 C CA . LEU A 1 171 ? -26.184 10.145 36.768 1.00 54.66 171 LEU A CA 1
ATOM 1363 C C . LEU A 1 171 ? -26.427 11.651 36.564 1.00 54.66 171 LEU A C 1
ATOM 1365 O O . LEU A 1 171 ? -25.681 12.294 35.833 1.00 54.66 171 LEU A O 1
ATOM 1369 N N . ALA A 1 172 ? -27.448 12.222 37.213 1.00 45.34 172 ALA A N 1
ATOM 1370 C CA . ALA A 1 172 ? -27.891 13.607 37.022 1.00 45.34 172 ALA A CA 1
ATOM 1371 C C . ALA A 1 172 ? -27.434 14.595 38.123 1.00 45.34 172 ALA A C 1
ATOM 1373 O O . ALA A 1 172 ? -28.082 15.628 38.308 1.00 45.34 172 ALA A O 1
ATOM 1374 N N . SER A 1 173 ? -26.355 14.303 38.864 1.00 37.97 173 SER A N 1
ATOM 1375 C CA . SER A 1 173 ? -25.803 15.206 39.895 1.00 37.97 173 SER A CA 1
ATOM 1376 C C . SER A 1 173 ? -24.361 15.616 39.643 1.00 37.97 173 SER A C 1
ATOM 1378 O O . SER A 1 173 ? -23.602 14.822 39.053 1.00 37.97 173 SER A O 1
#

Radius of gyration: 37.43 Å; chains: 1; bounding box: 78×35×120 Å

pLDDT: mean 75.46, std 15.67, range [37.88, 95.5]

Secondary structure (DSSP, 8-state):
-------TT---GGG-GGGHHHHHHHHHHHHHHHHGGGS-HHHHHHHHHHHHHHHHHHHT-GGG-BTTTTB----S-GGGHHHHTT-------TBTTTB-S---B--EEETTEEE--PPPHHHHHHHHHHT---EETTEE--TT--------S--BTTB----TTS-GGGS--